Protein AF-A0A2T7NVU4-F1 (afdb_monomer_lite)

Radius of gyration: 21.59 Å; chains: 1; bounding box: 44×70×59 Å

Foldseek 3Di:
DDDDDDDDDDDDDPPDFPPDWQADDFDTDDDDPVSDDDDFRQLFRDHVLKTWAKKAFFLLLDQRVCQLQDAPDAPSDGDDPPPDDPPQNTPPLPDPRRDMHHHNVSNCVVVDPDDDWDDDDLQPGKDAKDFLADCDDPHPLSNDNPRWIKGFLDPTMDRSPDPRIDTDRMDIDIDHD

Secondary structure (DSSP, 8-state):
-------------------SSS-SBS------TT--------SS-EETTEEEEEEEETT----HHHHHH-TT--TT-TTT-TT--TTTT-S-TTSS----EE-GGGGGGGGS-PPPPB-SSTTT-EESEEEE--S--SSGGG-SSSSEEEEESSSS-EETTSTTEEEESEEEEEE--

Organism: Pomacea canaliculata (NCBI:txid400727)

pLDDT: mean 72.8, std 21.77, range [28.16, 96.38]

Sequence (177 aa):
MPSGLVQQGNITARCCLSSLLAYEQGATYLENEDSTYFQPVTDTVRYDNWTLVFRVLAGSGQETYATWTRTGLHHDHWLGSKDMKLGCVSMNASKPCNTLFRSRLLDDWQKLKVKKAIYDGCDKDSGWLVVVDSTKYACSWERHPPPAILYSGTQGSTAWQSNNVVVADVFAVFIQY

Structure (mmCIF, N/CA/C/O backbone):
data_AF-A0A2T7NVU4-F1
#
_entry.id   AF-A0A2T7NVU4-F1
#
loop_
_atom_site.group_PDB
_atom_site.id
_atom_site.type_symbol
_atom_site.label_atom_id
_atom_site.label_alt_id
_atom_site.label_comp_id
_atom_site.label_asym_id
_atom_site.label_entity_id
_atom_site.label_seq_id
_atom_site.pdbx_PDB_ins_code
_atom_site.Cartn_x
_atom_site.Cartn_y
_atom_site.Cartn_z
_atom_site.occupancy
_atom_site.B_iso_or_equiv
_atom_site.auth_seq_id
_atom_site.auth_comp_id
_atom_site.auth_asym_id
_atom_site.auth_atom_id
_atom_site.pdbx_PDB_model_num
ATOM 1 N N . MET A 1 1 ? 21.917 -52.651 -35.831 1.00 42.75 1 MET A N 1
ATOM 2 C CA . MET A 1 1 ? 22.932 -51.636 -35.471 1.00 42.75 1 MET A CA 1
ATOM 3 C C . MET A 1 1 ? 23.461 -51.054 -36.768 1.00 42.75 1 MET A C 1
ATOM 5 O O . MET A 1 1 ? 23.772 -51.841 -37.654 1.00 42.75 1 MET A O 1
ATOM 9 N N . PRO A 1 2 ? 23.393 -49.727 -36.936 1.00 36.44 2 PRO A N 1
ATOM 10 C CA . PRO A 1 2 ? 24.562 -48.911 -36.620 1.00 36.44 2 PRO A CA 1
ATOM 11 C C . PRO A 1 2 ? 24.237 -47.620 -35.850 1.00 36.44 2 PRO A C 1
ATOM 13 O O . PRO A 1 2 ? 23.092 -47.190 -35.735 1.00 36.44 2 PRO A O 1
ATOM 16 N N . SER A 1 3 ? 25.307 -47.073 -35.293 1.00 30.28 3 SER A N 1
ATOM 17 C CA . SER A 1 3 ? 25.455 -45.921 -34.407 1.00 30.28 3 SER A CA 1
ATOM 18 C C . SER A 1 3 ? 25.901 -44.685 -35.207 1.00 30.28 3 SER A C 1
ATOM 20 O O . SER A 1 3 ? 26.670 -44.849 -36.150 1.00 30.28 3 SER A O 1
ATOM 22 N N . GLY A 1 4 ? 25.517 -43.463 -34.796 1.00 28.56 4 GLY A N 1
ATOM 23 C CA . GLY A 1 4 ? 26.173 -42.223 -35.265 1.00 28.56 4 GLY A CA 1
ATOM 24 C C . GLY A 1 4 ? 25.327 -40.934 -35.314 1.00 28.56 4 GLY A C 1
ATOM 25 O O . GLY A 1 4 ? 24.708 -40.651 -36.326 1.00 28.56 4 GLY A O 1
ATOM 26 N N . LEU A 1 5 ? 25.338 -40.197 -34.195 1.00 28.16 5 LEU A N 1
ATOM 27 C CA . LEU A 1 5 ? 25.236 -38.739 -33.920 1.00 28.16 5 LEU A CA 1
ATOM 28 C C . LEU A 1 5 ? 24.854 -37.687 -35.013 1.00 28.16 5 LEU A C 1
ATOM 30 O O . LEU A 1 5 ? 25.540 -37.587 -36.019 1.00 28.16 5 LEU A O 1
ATOM 34 N N . VAL A 1 6 ? 23.876 -36.815 -34.649 1.00 30.66 6 VAL A N 1
ATOM 35 C CA . VAL A 1 6 ? 23.866 -35.307 -34.599 1.00 30.66 6 VAL A CA 1
ATOM 36 C C . VAL A 1 6 ? 24.216 -34.540 -35.912 1.00 30.66 6 VAL A C 1
ATOM 38 O O . VAL A 1 6 ? 25.250 -34.809 -36.491 1.00 30.66 6 VAL A O 1
ATOM 41 N N . GLN A 1 7 ? 23.483 -33.555 -36.475 1.00 28.33 7 GLN A N 1
ATOM 42 C CA . GLN A 1 7 ? 22.764 -32.373 -35.951 1.00 28.33 7 GLN A CA 1
ATOM 43 C C . GLN A 1 7 ? 21.845 -31.731 -37.036 1.00 28.33 7 GLN A C 1
ATOM 45 O O . GLN A 1 7 ? 22.082 -31.909 -38.225 1.00 28.33 7 GLN A O 1
ATOM 50 N N . GLN A 1 8 ? 20.938 -30.850 -36.576 1.00 30.39 8 GLN A N 1
ATOM 51 C CA . GLN A 1 8 ? 20.430 -29.611 -37.215 1.00 30.39 8 GLN A CA 1
ATOM 52 C C . GLN A 1 8 ? 19.300 -29.638 -38.265 1.00 30.39 8 GLN A C 1
ATOM 54 O O . GLN A 1 8 ? 19.437 -30.163 -39.363 1.00 30.39 8 GLN A O 1
ATOM 59 N N . GLY A 1 9 ? 18.239 -28.869 -37.957 1.00 28.19 9 GLY A N 1
ATOM 60 C CA . GLY A 1 9 ? 17.512 -28.099 -38.975 1.00 28.19 9 GLY A CA 1
ATOM 61 C C . GLY A 1 9 ? 15.992 -27.974 -38.820 1.00 28.19 9 GLY A C 1
ATOM 62 O O . GLY A 1 9 ? 15.273 -28.543 -39.630 1.00 28.19 9 GLY A O 1
ATOM 63 N N . ASN A 1 10 ? 15.499 -27.230 -37.820 1.00 34.81 10 ASN A N 1
ATOM 64 C CA . ASN A 1 10 ? 14.616 -26.056 -38.011 1.00 34.81 10 ASN A CA 1
ATOM 65 C C . ASN A 1 10 ? 13.835 -25.700 -36.740 1.00 34.81 10 ASN A C 1
ATOM 67 O O . ASN A 1 10 ? 12.763 -26.225 -36.446 1.00 34.81 10 ASN A O 1
ATOM 71 N N . ILE A 1 11 ? 14.388 -24.721 -36.028 1.00 43.66 11 ILE A N 1
ATOM 72 C CA . ILE A 1 11 ? 13.696 -23.863 -35.074 1.00 43.66 11 ILE A CA 1
ATOM 73 C C . ILE A 1 11 ? 12.884 -22.856 -35.893 1.00 43.66 11 ILE A C 1
ATOM 75 O O . ILE A 1 11 ? 13.471 -22.085 -36.650 1.00 43.66 11 ILE A O 1
ATOM 79 N N . THR A 1 12 ? 11.561 -22.789 -35.721 1.00 36.00 12 THR A N 1
ATOM 80 C CA . THR A 1 12 ? 10.847 -21.508 -35.864 1.00 36.00 12 THR A CA 1
ATOM 81 C C . THR A 1 12 ? 9.590 -21.463 -34.990 1.00 36.00 12 THR A C 1
ATOM 83 O O . THR A 1 12 ? 8.586 -22.115 -35.258 1.00 36.00 12 THR A O 1
ATOM 86 N N . ALA A 1 13 ? 9.712 -20.643 -33.943 1.00 36.53 13 ALA A N 1
ATOM 87 C CA . ALA A 1 13 ? 8.690 -19.828 -33.290 1.00 36.53 13 ALA A CA 1
ATOM 88 C C . ALA A 1 13 ? 7.451 -20.526 -32.702 1.00 36.53 13 ALA A C 1
ATOM 90 O O . ALA A 1 13 ? 6.328 -20.378 -33.185 1.00 36.53 13 ALA A O 1
ATOM 91 N N . ARG A 1 14 ? 7.629 -21.137 -31.523 1.00 36.53 14 ARG A N 1
ATOM 92 C CA . ARG A 1 14 ? 6.560 -21.177 -30.515 1.00 36.53 14 ARG A CA 1
ATOM 93 C C . ARG A 1 14 ? 6.329 -19.758 -29.980 1.00 36.53 14 ARG A C 1
ATOM 95 O O . ARG A 1 14 ? 6.889 -19.366 -28.965 1.00 36.53 14 ARG A O 1
ATOM 102 N N . CYS A 1 15 ? 5.505 -18.983 -30.681 1.00 39.38 15 CYS A N 1
ATOM 103 C CA . CYS A 1 15 ? 4.843 -17.813 -30.109 1.00 39.38 15 CYS A CA 1
ATOM 104 C C . CYS A 1 15 ? 3.772 -18.303 -29.129 1.00 39.38 15 CYS A C 1
ATOM 106 O O . CYS A 1 15 ? 2.627 -18.519 -29.518 1.00 39.38 15 CYS A O 1
ATOM 108 N N . CYS A 1 16 ? 4.141 -18.485 -27.863 1.00 39.53 16 CYS A N 1
ATOM 109 C CA . CYS A 1 16 ? 3.172 -18.637 -26.785 1.00 39.53 16 CYS A CA 1
ATOM 110 C C . CYS A 1 16 ? 3.352 -17.484 -25.798 1.00 39.53 16 CYS A C 1
ATOM 112 O O . CYS A 1 16 ? 4.243 -17.503 -24.954 1.00 39.53 16 CYS A O 1
ATOM 114 N N . LEU A 1 17 ? 2.473 -16.483 -25.913 1.00 41.25 17 LEU A N 1
ATOM 115 C CA . LEU A 1 17 ? 2.136 -15.587 -24.812 1.00 41.25 17 LEU A CA 1
ATOM 116 C C . LEU A 1 17 ? 1.725 -16.448 -23.608 1.00 41.25 17 LEU A C 1
ATOM 118 O O . LEU A 1 17 ? 0.724 -17.158 -23.678 1.00 41.25 17 LEU A O 1
ATOM 122 N N . SER A 1 18 ? 2.435 -16.340 -22.487 1.00 36.19 18 SER A N 1
ATOM 123 C CA . SER A 1 18 ? 1.897 -16.736 -21.184 1.00 36.19 18 SER A CA 1
ATOM 124 C C . SER A 1 18 ? 1.604 -15.487 -20.354 1.00 36.19 18 SER A C 1
ATOM 126 O O . SER A 1 18 ? 2.316 -15.140 -19.411 1.00 36.19 18 SER A O 1
ATOM 128 N N . SER A 1 19 ? 0.531 -14.794 -20.731 1.00 44.88 19 SER A N 1
ATOM 129 C CA . SER A 1 19 ? -0.216 -13.907 -19.849 1.00 44.88 19 SER A CA 1
ATOM 130 C C . SER A 1 19 ? -1.074 -14.776 -18.936 1.00 44.88 19 SER A C 1
ATOM 132 O O . SER A 1 19 ? -2.059 -15.357 -19.384 1.00 44.88 19 SER A O 1
ATOM 134 N N . LEU A 1 20 ? -0.713 -14.885 -17.660 1.00 36.25 20 LEU A N 1
ATOM 135 C CA . LEU A 1 20 ? -1.715 -15.296 -16.674 1.00 36.25 20 LEU A CA 1
ATOM 136 C C . LEU A 1 20 ? -1.537 -14.706 -15.277 1.00 36.25 20 LEU A C 1
ATOM 138 O O . LEU A 1 20 ? -2.502 -14.720 -14.532 1.00 36.25 20 LEU A O 1
ATOM 142 N N . LEU A 1 21 ? -0.386 -14.121 -14.904 1.00 40.41 21 LEU A N 1
ATOM 143 C CA . LEU A 1 21 ? -0.218 -13.490 -13.576 1.00 40.41 21 LEU A CA 1
ATOM 144 C C . LEU A 1 21 ? 0.828 -12.349 -13.534 1.00 40.41 21 LEU A C 1
ATOM 146 O O . LEU A 1 21 ? 1.650 -12.279 -12.615 1.00 40.41 21 LEU A O 1
ATOM 150 N N . ALA A 1 22 ? 0.825 -11.473 -14.533 1.00 46.78 22 ALA A N 1
ATOM 151 C CA . ALA A 1 22 ? 1.461 -10.151 -14.498 1.00 46.78 22 ALA A CA 1
ATOM 152 C C . ALA A 1 22 ? 0.561 -9.274 -15.366 1.00 46.78 22 ALA A C 1
ATOM 154 O O . ALA A 1 22 ? 0.648 -9.359 -16.584 1.00 46.78 22 ALA A O 1
ATOM 155 N N . TYR A 1 23 ? -0.450 -8.658 -14.753 1.00 46.28 23 TYR A N 1
ATOM 156 C CA . TYR A 1 23 ? -1.723 -8.403 -15.428 1.00 46.28 23 TYR A CA 1
ATOM 157 C C . TYR A 1 23 ? -1.558 -7.520 -16.684 1.00 46.28 23 TYR A C 1
ATOM 159 O O . TYR A 1 23 ? -1.263 -6.338 -16.616 1.00 46.28 23 TYR A O 1
ATOM 167 N N . GLU A 1 24 ? -1.668 -8.220 -17.809 1.00 45.09 24 GLU A N 1
ATOM 168 C CA . GLU A 1 24 ? -2.103 -7.912 -19.172 1.00 45.09 24 GLU A CA 1
ATOM 169 C C . GLU A 1 24 ? -1.353 -6.967 -20.122 1.00 45.09 24 GLU A C 1
ATOM 171 O O . GLU A 1 24 ? -1.538 -7.159 -21.320 1.00 45.09 24 GLU A O 1
ATOM 176 N N . GLN A 1 25 ? -0.418 -6.106 -19.704 1.00 50.06 25 GLN A N 1
ATOM 177 C CA . GLN A 1 25 ? 0.630 -5.556 -20.600 1.00 50.06 25 GLN A CA 1
ATOM 178 C C . GLN A 1 25 ? 1.728 -4.830 -19.801 1.00 50.06 25 GLN A C 1
ATOM 180 O O . GLN A 1 25 ? 1.448 -3.935 -19.003 1.00 50.06 25 GLN A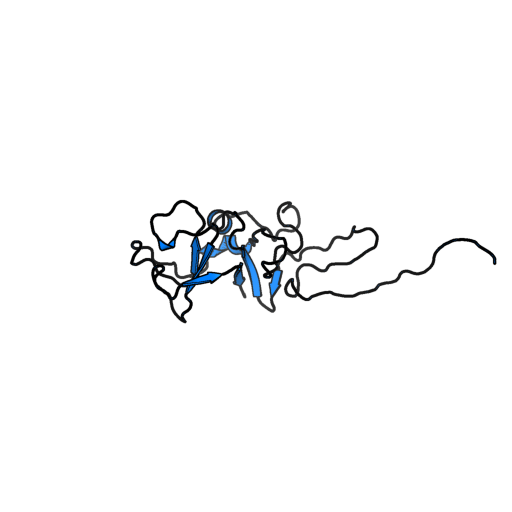 O 1
ATOM 185 N N . GLY A 1 26 ? 2.990 -5.216 -20.025 1.00 43.44 26 GLY A N 1
ATOM 186 C CA . GLY A 1 26 ? 4.164 -4.575 -19.409 1.00 43.44 26 GLY A CA 1
ATOM 187 C C . GLY A 1 26 ? 5.392 -5.477 -19.242 1.00 43.44 26 GLY A C 1
ATOM 188 O O . GLY A 1 26 ? 6.490 -4.982 -19.006 1.00 43.44 26 GLY A O 1
ATOM 189 N N . ALA A 1 27 ? 5.233 -6.794 -19.397 1.00 44.16 27 ALA A N 1
ATOM 190 C CA . ALA A 1 27 ? 6.345 -7.733 -19.516 1.00 44.16 27 ALA A CA 1
ATOM 191 C C . ALA A 1 27 ? 5.914 -8.936 -20.366 1.00 44.16 27 ALA A C 1
ATOM 193 O O . ALA A 1 27 ? 5.132 -9.766 -19.901 1.00 44.16 27 ALA A O 1
ATOM 194 N N . THR A 1 28 ? 6.416 -9.046 -21.598 1.00 39.16 28 THR A N 1
ATOM 195 C CA . THR A 1 28 ? 6.317 -10.300 -22.361 1.00 39.16 28 THR A CA 1
ATOM 196 C C . THR A 1 28 ? 7.610 -11.074 -22.148 1.00 39.16 28 THR A C 1
ATOM 198 O O . THR A 1 28 ? 8.695 -10.556 -22.408 1.00 39.16 28 THR A O 1
ATOM 201 N N . TYR A 1 29 ? 7.500 -12.314 -21.676 1.00 39.00 29 TYR A N 1
ATOM 202 C CA . TYR A 1 29 ? 8.614 -13.256 -21.711 1.00 39.00 29 TYR A CA 1
ATOM 203 C C . TYR A 1 29 ? 8.656 -13.886 -23.102 1.00 39.00 29 TYR A C 1
ATOM 205 O O . TYR A 1 29 ? 7.680 -14.494 -23.537 1.00 39.00 29 TYR A O 1
ATOM 213 N N . LEU A 1 30 ? 9.776 -13.714 -23.800 1.00 37.31 30 LEU A N 1
ATOM 214 C CA . LEU A 1 30 ? 10.107 -14.496 -24.985 1.00 37.31 30 LEU A CA 1
ATOM 215 C C . LEU A 1 30 ? 11.178 -15.500 -24.554 1.00 37.31 30 LEU A C 1
ATOM 217 O O . L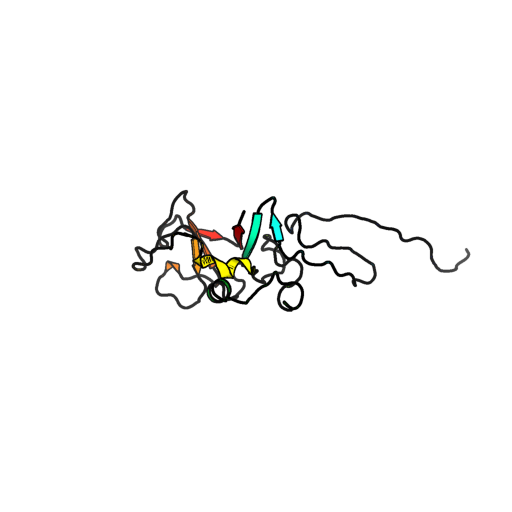EU A 1 30 ? 12.305 -15.106 -24.268 1.00 37.31 30 LEU A O 1
ATOM 221 N N . GLU A 1 31 ? 10.821 -16.780 -24.445 1.00 34.47 31 GLU A N 1
ATOM 222 C CA . GLU A 1 31 ? 11.816 -17.838 -24.249 1.00 34.47 31 GLU A CA 1
ATOM 223 C C . GLU A 1 31 ? 12.624 -18.006 -25.543 1.00 34.47 31 GLU A C 1
ATOM 225 O O . GLU A 1 31 ? 12.070 -18.342 -26.592 1.00 34.47 31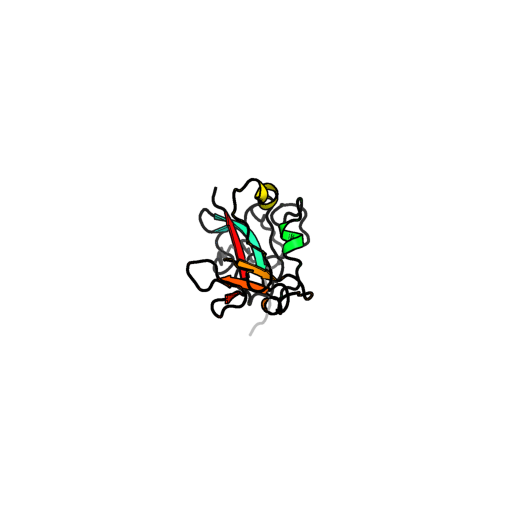 GLU A O 1
ATOM 230 N N . ASN A 1 32 ? 13.939 -17.795 -25.475 1.00 36.59 32 ASN A N 1
ATOM 231 C CA . ASN A 1 32 ? 14.879 -18.359 -26.436 1.00 36.59 32 ASN A CA 1
ATOM 232 C C . ASN A 1 32 ? 15.949 -19.176 -25.698 1.00 36.59 32 ASN A C 1
ATOM 234 O O . ASN A 1 32 ? 16.222 -18.937 -24.520 1.00 36.59 32 ASN A O 1
ATOM 238 N N . GLU A 1 33 ? 16.538 -20.148 -26.398 1.00 38.91 33 GLU A N 1
ATOM 239 C CA . GLU A 1 33 ? 17.478 -21.135 -25.839 1.00 38.91 33 GLU A CA 1
ATOM 240 C C . GLU A 1 33 ? 18.737 -20.506 -25.208 1.00 38.91 33 GLU A C 1
ATOM 242 O O . GLU A 1 33 ? 19.372 -21.133 -24.366 1.00 38.91 33 GLU A O 1
ATOM 247 N N . ASP A 1 34 ? 19.028 -19.237 -25.511 1.00 39.69 34 ASP A N 1
ATOM 248 C CA . ASP A 1 34 ? 20.192 -18.505 -25.002 1.00 39.69 34 ASP A CA 1
ATOM 249 C C . ASP A 1 34 ? 19.861 -17.484 -23.895 1.00 39.69 34 ASP A C 1
ATOM 251 O O . ASP A 1 34 ? 20.731 -16.707 -23.493 1.00 39.69 34 ASP A O 1
ATOM 255 N N . SER A 1 35 ? 18.618 -17.452 -23.388 1.00 42.00 35 SER A N 1
ATOM 256 C CA . SER A 1 35 ? 18.182 -16.607 -22.253 1.00 42.00 35 SER A CA 1
ATOM 257 C C . SER A 1 35 ? 18.556 -15.117 -22.360 1.00 42.00 35 SER A C 1
ATOM 259 O O . SER A 1 35 ? 18.673 -14.415 -21.355 1.00 42.00 35 SER A O 1
ATOM 261 N N . THR A 1 36 ? 18.763 -14.613 -23.575 1.00 39.22 36 THR A N 1
ATOM 262 C CA . THR A 1 36 ? 19.272 -13.263 -23.838 1.00 39.22 36 THR A CA 1
ATOM 263 C C . THR A 1 36 ? 18.353 -12.551 -24.814 1.00 39.22 36 THR A C 1
ATOM 265 O O . THR A 1 36 ? 18.752 -12.201 -25.916 1.00 39.22 36 THR A O 1
ATOM 268 N N . TYR A 1 37 ? 17.108 -12.297 -24.400 1.00 35.09 37 TYR A N 1
ATOM 269 C CA . TYR A 1 37 ? 16.271 -11.302 -25.069 1.00 35.09 37 TYR A CA 1
ATOM 270 C C . TYR A 1 37 ? 15.566 -10.357 -24.100 1.00 35.09 37 TYR A C 1
ATOM 272 O O . TYR A 1 37 ? 14.917 -10.745 -23.130 1.00 35.09 37 TYR A O 1
ATOM 280 N N . PHE A 1 38 ? 15.737 -9.080 -24.433 1.00 42.78 38 PHE A N 1
ATOM 281 C CA . PHE A 1 38 ? 15.118 -7.906 -23.854 1.00 42.78 38 PHE A CA 1
ATOM 282 C C . PHE A 1 38 ? 13.704 -7.728 -24.411 1.00 42.78 38 PHE A C 1
ATOM 284 O O . PHE A 1 38 ? 13.470 -7.910 -25.606 1.00 42.78 38 PHE A O 1
ATOM 291 N N . GLN A 1 39 ? 12.798 -7.245 -23.566 1.00 38.09 39 GLN A N 1
ATOM 292 C CA . GLN A 1 39 ? 11.664 -6.450 -24.018 1.00 38.09 39 GLN A CA 1
ATOM 293 C C . GLN A 1 39 ? 11.702 -5.074 -23.354 1.00 38.09 39 GLN A C 1
ATOM 295 O O . GLN A 1 39 ? 12.096 -4.980 -22.188 1.00 38.09 39 GLN A O 1
ATOM 300 N N . PRO A 1 40 ? 11.283 -4.011 -24.065 1.00 39.84 40 PRO A N 1
ATOM 301 C CA . PRO A 1 40 ? 11.054 -2.731 -23.429 1.00 39.84 40 PRO A CA 1
ATOM 302 C C . PRO A 1 40 ? 9.904 -2.933 -22.445 1.00 39.84 40 PRO A C 1
ATOM 304 O O . PRO A 1 40 ? 8.800 -3.311 -22.839 1.00 39.84 40 PRO A O 1
ATOM 307 N N . VAL A 1 41 ? 10.159 -2.696 -21.159 1.00 46.53 41 VAL A N 1
ATOM 308 C CA . VAL A 1 41 ? 9.072 -2.368 -20.237 1.00 46.53 41 VAL A CA 1
ATOM 309 C C . VAL A 1 41 ? 8.401 -1.170 -20.896 1.00 46.53 41 VAL A C 1
ATOM 311 O O . VAL A 1 41 ? 9.041 -0.131 -21.061 1.00 46.53 41 VAL A O 1
ATOM 314 N N . THR A 1 42 ? 7.171 -1.320 -21.390 1.00 51.12 42 THR A N 1
ATOM 315 C CA . THR A 1 42 ? 6.383 -0.145 -21.759 1.00 51.12 42 THR A CA 1
ATOM 316 C C . THR A 1 42 ? 6.461 0.800 -20.565 1.00 51.12 42 THR A C 1
ATOM 318 O O . THR A 1 42 ? 6.313 0.328 -19.440 1.00 51.12 42 THR A O 1
ATOM 321 N N . ASP A 1 43 ? 6.705 2.100 -20.767 1.00 56.81 43 ASP A N 1
ATOM 322 C CA . ASP A 1 43 ? 6.863 3.106 -19.689 1.00 56.81 43 ASP A CA 1
ATOM 323 C C . ASP A 1 43 ? 5.708 3.116 -18.655 1.00 56.81 43 ASP A C 1
ATOM 325 O O . ASP A 1 43 ? 5.729 3.870 -17.690 1.00 56.81 43 ASP A O 1
ATOM 329 N N . THR A 1 44 ? 4.663 2.314 -18.867 1.00 65.75 44 THR A N 1
ATOM 330 C CA . THR A 1 44 ? 3.510 2.123 -17.996 1.00 65.75 44 THR A CA 1
ATOM 331 C C . THR A 1 44 ? 3.135 0.642 -17.890 1.00 65.75 44 THR A C 1
ATOM 333 O O . THR A 1 44 ? 3.128 -0.086 -18.884 1.00 65.75 44 THR A O 1
ATOM 336 N N . VAL A 1 45 ? 2.792 0.215 -16.671 1.00 73.19 45 VAL A N 1
ATOM 337 C CA . VAL A 1 45 ? 2.164 -1.082 -16.363 1.00 73.19 45 VAL A CA 1
ATOM 338 C C . VAL A 1 45 ? 0.656 -0.858 -16.309 1.00 73.19 45 VAL A C 1
ATOM 340 O O . VAL A 1 45 ? 0.217 0.035 -15.582 1.00 73.19 45 VAL A O 1
ATOM 343 N N . ARG A 1 46 ? -0.137 -1.626 -17.065 1.00 73.06 46 ARG A N 1
ATOM 344 C CA . ARG A 1 46 ? -1.576 -1.359 -17.242 1.00 73.06 46 ARG A CA 1
ATOM 345 C C . ARG A 1 46 ? -2.479 -2.523 -16.855 1.00 73.06 46 ARG A C 1
ATOM 347 O O . ARG A 1 46 ? -2.106 -3.672 -17.019 1.00 73.06 46 ARG A O 1
ATOM 354 N N . TYR A 1 47 ? -3.681 -2.197 -16.390 1.00 70.38 47 TYR A N 1
ATOM 355 C CA . TYR A 1 47 ? -4.811 -3.102 -16.191 1.00 70.38 47 TYR A CA 1
ATOM 356 C C . TYR A 1 47 ? -6.034 -2.474 -16.867 1.00 70.38 47 TYR A C 1
ATOM 358 O O . TYR A 1 47 ? -6.565 -1.484 -16.364 1.00 70.38 47 TYR A O 1
ATOM 366 N N . ASP A 1 48 ? -6.458 -3.001 -18.018 1.00 75.94 48 ASP A N 1
ATOM 367 C CA . ASP A 1 48 ? -7.457 -2.344 -18.877 1.00 75.94 48 ASP A CA 1
ATOM 368 C C . ASP A 1 48 ? -7.080 -0.861 -19.134 1.00 75.94 48 ASP A C 1
ATOM 370 O O . ASP A 1 48 ? -5.971 -0.575 -19.595 1.00 75.94 48 ASP A O 1
ATOM 374 N N . ASN A 1 49 ? -7.947 0.093 -18.784 1.00 78.00 49 ASN A N 1
ATOM 375 C CA . ASN A 1 49 ? -7.711 1.528 -18.951 1.00 78.00 49 ASN A CA 1
ATOM 376 C C . ASN A 1 49 ? -6.996 2.179 -17.756 1.00 78.00 49 ASN A C 1
ATOM 378 O O . ASN A 1 49 ? -6.888 3.403 -17.679 1.00 78.00 49 ASN A O 1
ATOM 382 N N . TRP A 1 50 ? -6.516 1.375 -16.812 1.00 81.12 50 TRP A N 1
ATOM 383 C CA . TRP A 1 50 ? -5.848 1.836 -15.608 1.00 81.12 50 TRP A CA 1
ATOM 384 C C . TRP A 1 50 ? -4.340 1.632 -15.690 1.00 81.12 50 TRP A C 1
ATOM 386 O O . TRP A 1 50 ? -3.859 0.614 -16.181 1.00 81.12 50 TRP A O 1
ATOM 396 N N . THR A 1 51 ? -3.582 2.561 -15.123 1.00 83.75 51 THR A N 1
ATOM 397 C CA . THR A 1 51 ? -2.124 2.490 -15.011 1.00 83.75 51 THR A CA 1
ATOM 398 C C . THR A 1 51 ? -1.726 2.281 -13.557 1.00 83.75 51 THR A C 1
ATOM 400 O O . THR A 1 51 ? -2.140 3.043 -12.684 1.00 83.75 51 THR A O 1
ATOM 403 N N . LEU A 1 52 ? -0.904 1.265 -13.287 1.00 84.19 52 LEU A N 1
ATOM 404 C CA . LEU A 1 52 ? -0.306 1.039 -11.972 1.00 84.19 52 LEU A CA 1
ATOM 405 C C . LEU A 1 52 ? 0.666 2.180 -11.662 1.00 84.19 52 LEU A C 1
ATOM 407 O O . LEU A 1 52 ? 1.575 2.454 -12.444 1.00 84.19 52 LEU A O 1
ATOM 411 N N . VAL A 1 53 ? 0.511 2.803 -10.495 1.00 87.06 53 VAL A N 1
ATOM 412 C CA . VAL A 1 53 ? 1.394 3.885 -10.034 1.00 87.06 53 VAL A CA 1
ATOM 413 C C . VAL A 1 53 ? 2.135 3.565 -8.748 1.00 87.06 53 VAL A C 1
ATOM 415 O O . VAL A 1 53 ? 3.197 4.134 -8.502 1.00 87.06 53 VAL A O 1
ATOM 418 N N . PHE A 1 54 ? 1.624 2.626 -7.954 1.00 89.94 54 PHE A N 1
ATOM 419 C CA . PHE A 1 54 ? 2.274 2.184 -6.728 1.00 89.94 54 PHE A CA 1
ATOM 420 C C . PHE A 1 54 ? 1.950 0.730 -6.422 1.00 89.94 54 PHE A C 1
ATOM 422 O O . PHE A 1 54 ? 0.821 0.302 -6.649 1.00 89.94 54 PHE A O 1
ATOM 429 N N . ARG A 1 55 ? 2.911 -0.007 -5.865 1.00 89.38 55 ARG A N 1
ATOM 430 C CA . ARG A 1 55 ? 2.702 -1.356 -5.322 1.00 89.38 55 ARG A CA 1
ATOM 431 C C . ARG A 1 55 ? 3.642 -1.602 -4.153 1.00 89.38 55 ARG A C 1
ATOM 433 O O . ARG A 1 55 ? 4.836 -1.369 -4.301 1.00 89.38 55 ARG A O 1
ATOM 440 N N . VAL A 1 56 ? 3.150 -2.189 -3.070 1.00 90.19 56 VAL A N 1
ATOM 441 C CA . VAL A 1 56 ? 3.965 -2.684 -1.951 1.00 90.19 56 VAL A CA 1
ATOM 442 C C . VAL A 1 56 ? 3.406 -4.007 -1.421 1.00 90.19 56 VAL A C 1
ATOM 444 O O . VAL A 1 56 ? 2.199 -4.232 -1.508 1.00 90.19 56 VAL A O 1
ATOM 447 N N . LEU A 1 57 ? 4.269 -4.882 -0.892 1.00 89.44 57 LEU A N 1
ATOM 448 C CA . LEU A 1 57 ? 3.848 -6.096 -0.181 1.00 89.44 57 LEU A CA 1
ATOM 449 C C . LEU A 1 57 ? 4.081 -5.953 1.313 1.00 89.44 57 LEU A C 1
ATOM 451 O O . LEU A 1 57 ? 5.108 -5.404 1.730 1.00 89.44 57 LEU A O 1
ATOM 455 N N . ALA A 1 58 ? 3.184 -6.549 2.089 1.00 91.69 58 ALA A N 1
ATOM 456 C CA . ALA A 1 58 ? 3.370 -6.706 3.514 1.00 91.69 58 ALA A CA 1
ATOM 457 C C . ALA A 1 58 ? 4.632 -7.531 3.829 1.00 91.69 58 ALA A C 1
ATOM 459 O O . ALA A 1 58 ? 4.971 -8.474 3.115 1.00 91.69 58 ALA A O 1
ATOM 460 N N . GLY A 1 59 ? 5.361 -7.155 4.881 1.00 90.81 59 GLY A N 1
ATOM 461 C CA . GLY A 1 59 ? 6.567 -7.853 5.339 1.00 90.81 59 GLY A CA 1
ATOM 462 C C . GLY A 1 59 ? 7.764 -7.798 4.379 1.00 90.81 59 GLY A C 1
ATOM 463 O O . GLY A 1 59 ? 8.764 -8.471 4.611 1.00 90.81 59 GLY A O 1
ATOM 464 N N . SER A 1 60 ? 7.701 -6.995 3.311 1.00 88.31 60 SER A N 1
ATOM 465 C CA . SER A 1 60 ? 8.804 -6.820 2.353 1.00 88.31 60 SER A CA 1
ATOM 466 C C . SER A 1 60 ? 10.049 -6.135 2.940 1.00 88.31 60 SER A C 1
ATOM 468 O O . SER A 1 60 ? 11.108 -6.169 2.312 1.00 88.31 60 SER A O 1
ATOM 470 N N . GLY A 1 61 ? 9.933 -5.504 4.115 1.00 88.75 61 GLY A N 1
ATOM 471 C CA . GLY A 1 61 ? 10.993 -4.718 4.756 1.00 88.75 61 GLY A CA 1
ATOM 472 C C . GLY A 1 61 ? 11.351 -3.419 4.027 1.00 88.75 61 GLY A C 1
ATOM 473 O O . GLY A 1 61 ? 12.347 -2.787 4.368 1.00 88.75 61 GLY A O 1
ATOM 474 N N . GLN A 1 62 ? 10.581 -3.031 3.009 1.00 88.38 62 GLN A N 1
ATOM 475 C CA . GLN A 1 62 ? 10.834 -1.823 2.233 1.00 88.38 62 GLN A CA 1
ATOM 476 C C . GLN A 1 62 ? 10.158 -0.597 2.844 1.00 88.38 62 GLN A C 1
ATOM 478 O O . GLN A 1 62 ? 9.054 -0.695 3.369 1.00 88.38 62 GLN A O 1
ATOM 483 N N . GLU A 1 63 ? 10.815 0.560 2.727 1.00 90.81 63 GLU A N 1
ATOM 484 C CA . GLU A 1 63 ? 10.331 1.840 3.254 1.00 90.81 63 GLU A CA 1
ATOM 485 C C . GLU A 1 63 ? 9.220 2.411 2.357 1.00 90.81 63 GLU A C 1
ATOM 487 O O . GLU A 1 63 ? 9.467 3.122 1.370 1.00 90.81 63 GLU A O 1
ATOM 492 N N . THR A 1 64 ? 7.975 2.076 2.682 1.00 92.81 64 THR A N 1
ATOM 493 C CA . THR A 1 64 ? 6.785 2.421 1.900 1.00 92.81 64 THR A CA 1
ATOM 494 C C . THR A 1 64 ? 6.561 3.926 1.838 1.00 92.81 64 THR A C 1
ATOM 496 O O . THR A 1 64 ? 6.392 4.477 0.749 1.00 92.81 64 THR A O 1
ATOM 499 N N . TYR A 1 65 ? 6.563 4.609 2.986 1.00 91.38 65 TYR A N 1
ATOM 500 C CA . TYR A 1 65 ? 6.283 6.043 3.075 1.00 91.38 65 TYR A CA 1
ATOM 501 C C . TYR A 1 65 ? 7.401 6.869 2.438 1.00 91.38 65 TYR A C 1
ATOM 503 O O . TYR A 1 65 ? 7.132 7.797 1.663 1.00 91.38 65 TYR A O 1
ATOM 511 N N . ALA A 1 66 ? 8.655 6.500 2.719 1.00 92.06 66 ALA A N 1
ATOM 512 C CA . ALA A 1 66 ? 9.815 7.136 2.107 1.00 92.06 66 ALA A CA 1
ATOM 513 C C . ALA A 1 66 ? 9.732 7.011 0.587 1.00 92.06 66 ALA A C 1
ATOM 515 O O . ALA A 1 66 ? 9.877 8.003 -0.121 1.00 92.06 66 ALA A O 1
ATOM 516 N N . THR A 1 67 ? 9.398 5.826 0.071 1.00 91.06 67 THR A N 1
ATOM 517 C CA . THR A 1 67 ? 9.274 5.658 -1.372 1.00 91.06 67 THR A CA 1
ATOM 518 C C . THR A 1 67 ? 8.089 6.424 -1.956 1.00 91.06 67 THR A C 1
ATOM 520 O O . THR A 1 67 ? 8.254 7.125 -2.952 1.00 91.06 67 THR A O 1
ATOM 523 N N . TRP A 1 68 ? 6.906 6.344 -1.346 1.00 91.00 68 TRP A N 1
ATOM 524 C CA . TRP A 1 68 ? 5.712 7.064 -1.800 1.00 91.00 68 TRP A CA 1
ATOM 525 C C . TRP A 1 68 ? 5.995 8.558 -2.012 1.00 91.00 68 TRP A C 1
ATOM 527 O O . TRP A 1 68 ? 5.674 9.126 -3.058 1.00 91.00 68 TRP A O 1
ATOM 537 N N . THR A 1 69 ? 6.669 9.176 -1.040 1.00 90.25 69 THR A N 1
ATOM 538 C CA . THR A 1 69 ? 6.964 10.616 -1.021 1.00 90.25 69 THR A CA 1
ATOM 539 C C . THR A 1 69 ? 8.213 11.023 -1.807 1.00 90.25 69 THR A C 1
ATOM 541 O O . THR A 1 69 ? 8.389 12.212 -2.075 1.00 90.25 69 THR A O 1
ATOM 544 N N . ARG A 1 70 ? 9.068 10.076 -2.215 1.00 89.19 70 ARG A N 1
ATOM 545 C CA . ARG A 1 70 ? 10.326 10.363 -2.917 1.00 89.19 70 ARG A CA 1
ATOM 546 C C . ARG A 1 70 ? 10.088 10.740 -4.378 1.00 89.19 70 ARG A C 1
ATOM 548 O O . ARG A 1 70 ? 9.970 9.876 -5.246 1.00 89.19 70 ARG A O 1
ATOM 555 N N . THR A 1 71 ? 10.063 12.041 -4.645 1.00 86.94 71 THR A N 1
ATOM 556 C CA . THR A 1 71 ? 10.073 12.597 -6.005 1.00 86.94 71 THR A CA 1
ATOM 557 C C . THR A 1 71 ? 11.359 12.217 -6.742 1.00 86.94 71 THR A C 1
ATOM 559 O O . THR A 1 71 ? 12.401 11.982 -6.126 1.00 86.94 71 THR A O 1
ATOM 562 N N . GLY A 1 72 ? 11.289 12.091 -8.069 1.00 84.44 72 GLY A N 1
ATOM 563 C CA . GLY A 1 72 ? 12.438 11.687 -8.889 1.00 84.44 72 GLY A CA 1
ATOM 564 C C . GLY A 1 72 ? 12.797 10.191 -8.841 1.00 84.44 72 GLY A C 1
ATOM 565 O O . GLY A 1 72 ? 13.681 9.755 -9.578 1.00 84.44 72 GLY A O 1
ATOM 566 N N . LEU A 1 73 ? 12.138 9.377 -8.000 1.00 85.25 73 LEU A N 1
ATOM 567 C CA . LEU A 1 73 ? 12.260 7.916 -8.050 1.00 85.25 73 LEU A CA 1
ATOM 568 C C . LEU A 1 73 ? 11.193 7.313 -8.959 1.00 85.25 73 LEU A C 1
ATOM 570 O O . LEU A 1 73 ? 9.989 7.425 -8.704 1.00 85.25 73 LEU A O 1
ATOM 574 N N . HIS A 1 74 ? 11.658 6.631 -10.001 1.00 84.50 74 HIS A N 1
ATOM 575 C CA . HIS A 1 74 ? 10.819 6.115 -11.073 1.00 84.50 74 HIS A CA 1
ATOM 576 C C . HIS A 1 74 ? 11.228 4.680 -11.394 1.00 84.50 74 HIS A C 1
ATOM 578 O O . HIS A 1 74 ? 12.310 4.429 -11.922 1.00 84.50 74 HIS A O 1
ATOM 584 N N . HIS A 1 75 ? 10.353 3.734 -11.074 1.00 80.38 75 HIS A N 1
ATOM 585 C CA . HIS A 1 75 ? 10.512 2.331 -11.453 1.00 80.38 75 HIS A CA 1
ATOM 586 C C . HIS A 1 75 ? 9.943 2.030 -12.847 1.00 80.38 75 HIS A C 1
ATOM 588 O O . HIS A 1 75 ? 10.043 0.906 -13.328 1.00 80.38 75 HIS A O 1
ATOM 594 N N . ASP A 1 76 ? 9.354 3.036 -13.487 1.00 76.31 76 ASP A N 1
ATOM 595 C CA . ASP A 1 76 ? 8.735 2.984 -14.805 1.00 76.31 76 ASP A CA 1
ATOM 596 C C . ASP A 1 76 ? 9.539 3.766 -15.863 1.00 76.31 76 ASP A C 1
ATOM 598 O O . ASP A 1 76 ? 9.001 4.097 -16.914 1.00 76.31 76 ASP A O 1
ATOM 602 N N . HIS A 1 77 ? 10.810 4.108 -15.594 1.00 67.38 77 HIS A N 1
ATOM 603 C CA . HIS A 1 77 ? 11.666 4.889 -16.500 1.00 67.38 77 HIS A CA 1
ATOM 604 C C . HIS A 1 77 ? 12.749 4.042 -17.191 1.00 67.38 77 HIS A C 1
ATOM 606 O O . HIS A 1 77 ? 13.605 3.431 -16.544 1.00 67.38 77 HIS A O 1
ATOM 612 N N . TRP A 1 78 ? 12.720 4.067 -18.528 1.00 59.81 78 TRP A N 1
ATOM 613 C CA . TRP A 1 78 ? 13.246 3.064 -19.466 1.00 59.81 78 TRP A CA 1
ATOM 614 C C . TRP A 1 78 ? 14.771 2.830 -19.542 1.00 59.81 78 TRP A C 1
ATOM 616 O O . TRP A 1 78 ? 15.215 2.049 -20.375 1.00 59.81 78 TRP A O 1
ATOM 626 N N . LEU A 1 79 ? 15.610 3.436 -18.693 1.00 41.97 79 LEU A N 1
ATOM 627 C CA . LEU A 1 79 ? 17.074 3.402 -18.908 1.00 41.97 79 LEU A CA 1
ATOM 628 C C . LEU A 1 79 ? 17.964 3.274 -17.664 1.00 41.97 79 LEU A C 1
ATOM 630 O O . LEU A 1 79 ? 19.180 3.416 -17.777 1.00 41.97 79 LE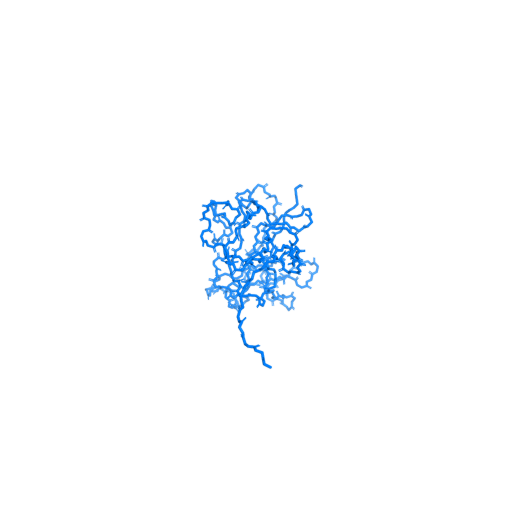U A O 1
ATOM 634 N N . GLY A 1 80 ? 17.428 3.003 -16.472 1.00 42.16 80 GLY A N 1
ATOM 635 C CA . GLY A 1 80 ? 18.314 3.037 -15.301 1.00 42.16 80 GLY A CA 1
ATOM 636 C C . GLY A 1 80 ? 17.794 2.551 -13.965 1.00 42.16 80 GLY A C 1
ATOM 637 O O . GLY A 1 80 ? 18.558 2.607 -13.003 1.00 42.16 80 GLY A O 1
ATOM 638 N N . SER A 1 81 ? 16.564 2.043 -13.860 1.00 53.34 81 SER A N 1
ATOM 639 C CA . SER A 1 81 ? 16.185 1.369 -12.619 1.00 53.34 81 SER A CA 1
ATOM 640 C C . SER A 1 81 ? 16.852 -0.007 -12.586 1.00 53.34 81 SER A C 1
ATOM 642 O O . SER A 1 81 ? 16.264 -1.013 -12.968 1.00 53.34 81 SER A O 1
ATOM 644 N N . LYS A 1 82 ? 18.107 -0.056 -12.123 1.00 52.38 82 LYS A N 1
ATOM 645 C CA . LYS A 1 82 ? 18.795 -1.308 -11.757 1.00 52.38 82 LYS A CA 1
ATOM 646 C C . LYS A 1 82 ? 18.057 -2.067 -10.640 1.00 52.38 82 LYS A C 1
ATOM 648 O O . LYS A 1 82 ? 18.381 -3.217 -10.363 1.00 52.38 82 LYS A O 1
ATOM 653 N N . ASP A 1 83 ? 17.069 -1.419 -10.028 1.00 59.94 83 ASP A N 1
ATOM 654 C CA . ASP A 1 83 ? 16.382 -1.868 -8.826 1.00 59.94 83 ASP A CA 1
ATOM 655 C C . ASP A 1 83 ? 15.091 -2.649 -9.131 1.00 59.94 83 ASP A C 1
ATOM 657 O O . ASP A 1 83 ? 14.690 -3.509 -8.341 1.00 59.94 83 ASP A O 1
ATOM 661 N N . MET A 1 84 ? 14.444 -2.404 -10.281 1.00 67.81 84 MET A N 1
ATOM 662 C CA . MET A 1 84 ? 13.195 -3.078 -10.646 1.00 67.81 84 MET A CA 1
ATOM 663 C C . MET A 1 84 ? 13.472 -4.432 -11.311 1.00 67.81 84 MET A C 1
ATOM 665 O O . MET A 1 84 ? 13.790 -4.526 -12.495 1.00 67.81 84 MET A O 1
ATOM 669 N N . LYS A 1 85 ? 13.343 -5.506 -10.528 1.00 64.31 85 LYS A N 1
ATOM 670 C CA . LYS A 1 85 ? 13.480 -6.886 -11.014 1.00 64.31 85 LYS A CA 1
ATOM 671 C C . LYS A 1 85 ? 12.270 -7.285 -11.882 1.00 64.31 85 LYS A C 1
ATOM 673 O O . LYS A 1 85 ? 11.153 -6.789 -11.721 1.00 64.31 85 LYS A O 1
ATOM 678 N N . LEU A 1 86 ? 12.479 -8.218 -12.808 1.00 58.03 86 LEU A N 1
ATOM 679 C CA . LEU A 1 86 ? 11.413 -8.731 -13.675 1.00 58.03 86 LEU A CA 1
ATOM 680 C C . LEU A 1 86 ? 10.322 -9.447 -12.854 1.00 58.03 86 LEU A C 1
ATOM 682 O O . LEU A 1 86 ? 10.613 -10.192 -11.921 1.00 58.03 86 LEU A O 1
ATOM 686 N N . GLY A 1 87 ? 9.048 -9.223 -13.199 1.00 57.94 87 GLY A N 1
ATOM 687 C CA . GLY A 1 87 ? 7.894 -9.829 -12.511 1.00 57.94 87 GLY A CA 1
ATOM 688 C C . GLY A 1 87 ? 7.471 -9.157 -11.193 1.00 57.94 87 GLY A C 1
ATOM 689 O O . GLY A 1 87 ? 6.501 -9.591 -10.571 1.00 57.94 87 GLY A O 1
ATOM 690 N N . CYS A 1 88 ? 8.133 -8.074 -10.785 1.00 69.06 88 CYS A N 1
ATOM 691 C CA . CYS A 1 88 ? 7.927 -7.389 -9.499 1.00 69.06 88 CYS A CA 1
ATOM 692 C C . CYS A 1 88 ? 6.725 -6.454 -9.410 1.00 69.06 88 CYS A C 1
ATOM 694 O O . CYS A 1 88 ? 6.509 -5.792 -8.400 1.00 69.06 88 CYS A O 1
ATOM 696 N N . VAL A 1 89 ? 5.913 -6.432 -10.456 1.00 72.88 89 VAL A N 1
ATOM 697 C CA . VAL A 1 89 ? 4.620 -5.740 -10.485 1.00 72.88 89 VAL A CA 1
ATOM 698 C C . VAL A 1 89 ? 3.449 -6.715 -10.296 1.00 72.88 89 VAL A C 1
ATOM 700 O O . VAL A 1 89 ? 2.291 -6.321 -10.349 1.00 72.88 89 VAL A O 1
ATOM 703 N N . SER A 1 90 ? 3.741 -7.998 -10.048 1.00 71.88 90 SER A N 1
ATOM 704 C CA . SER A 1 90 ? 2.747 -9.037 -9.758 1.00 71.88 90 SER A CA 1
ATOM 705 C C . SER A 1 90 ? 2.021 -8.792 -8.431 1.00 71.88 90 SER A C 1
ATOM 707 O O . SER A 1 90 ? 2.655 -8.557 -7.404 1.00 71.88 90 SER A O 1
ATOM 709 N N . MET A 1 91 ? 0.699 -8.965 -8.411 1.00 73.06 91 MET A N 1
ATOM 710 C CA . MET A 1 91 ? -0.100 -8.931 -7.174 1.00 73.06 91 MET A CA 1
ATOM 711 C C . MET A 1 91 ? -0.111 -10.264 -6.414 1.00 73.06 91 MET A C 1
ATOM 713 O O . MET A 1 91 ? -0.628 -10.343 -5.308 1.00 73.06 91 MET A O 1
ATOM 717 N N . ASN A 1 92 ? 0.471 -11.323 -6.982 1.00 71.19 92 ASN A N 1
ATOM 718 C CA . ASN A 1 92 ? 0.639 -12.589 -6.278 1.00 71.19 92 ASN A CA 1
ATOM 719 C C . ASN A 1 92 ? 1.818 -12.487 -5.292 1.00 71.19 92 ASN A C 1
ATOM 721 O O . ASN A 1 92 ? 2.975 -12.509 -5.722 1.00 71.19 92 ASN A O 1
ATOM 725 N N . ALA A 1 93 ? 1.506 -12.385 -3.996 1.00 68.06 93 ALA A N 1
ATOM 726 C CA . ALA A 1 93 ? 2.478 -12.292 -2.903 1.00 68.06 93 ALA A CA 1
ATOM 727 C C . ALA A 1 93 ? 3.312 -13.568 -2.697 1.00 68.06 93 ALA A C 1
ATOM 729 O O . ALA A 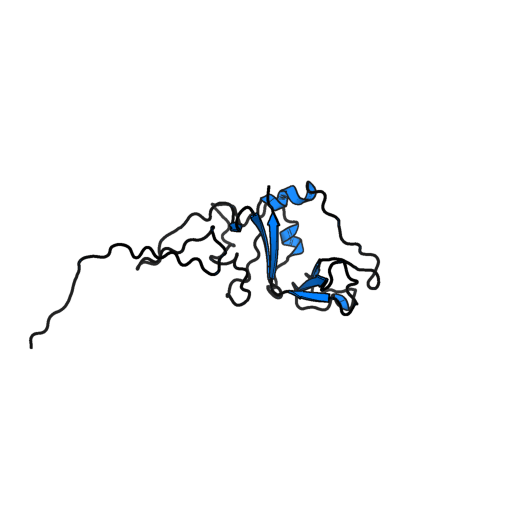1 93 ? 4.375 -13.513 -2.090 1.00 68.06 93 ALA A O 1
ATOM 730 N N . SER A 1 94 ? 2.878 -14.715 -3.228 1.00 69.19 94 SER A N 1
ATOM 731 C CA . SER A 1 94 ? 3.645 -15.965 -3.171 1.00 69.19 94 SER A CA 1
ATOM 732 C C . SER A 1 94 ? 4.813 -15.997 -4.163 1.00 69.19 94 SER A C 1
ATOM 734 O O . SER A 1 94 ? 5.644 -16.903 -4.105 1.00 69.19 94 SER A O 1
ATOM 736 N N . LYS A 1 95 ? 4.893 -15.044 -5.102 1.00 66.25 95 LYS A N 1
ATOM 737 C CA . LYS A 1 95 ? 6.032 -14.937 -6.024 1.00 66.25 95 LYS A CA 1
ATOM 738 C C . LYS A 1 95 ? 7.220 -14.266 -5.324 1.00 66.25 95 LYS A C 1
ATOM 740 O O . LYS A 1 95 ? 7.015 -13.331 -4.559 1.00 66.25 95 LYS A O 1
ATOM 745 N N . PRO A 1 96 ? 8.471 -14.644 -5.646 1.00 61.59 96 PRO A N 1
ATOM 746 C CA . PRO A 1 96 ? 9.666 -14.236 -4.896 1.00 61.59 96 PRO A CA 1
ATOM 747 C C . PRO A 1 96 ? 10.033 -12.749 -5.016 1.00 61.59 96 PRO A C 1
ATOM 749 O O . PRO A 1 96 ? 11.091 -12.343 -4.533 1.00 61.59 96 PRO A O 1
ATOM 752 N N . CYS A 1 97 ? 9.215 -11.931 -5.686 1.00 72.00 97 CYS A N 1
ATOM 753 C CA . CYS A 1 97 ? 9.521 -10.521 -5.819 1.00 72.00 97 CYS A CA 1
ATOM 754 C C . CYS A 1 97 ? 8.803 -9.627 -4.806 1.00 72.00 97 CYS A C 1
ATOM 756 O O . CYS A 1 97 ? 7.627 -9.276 -4.954 1.00 72.00 97 CYS A O 1
ATOM 758 N N . ASN A 1 98 ? 9.616 -9.133 -3.874 1.00 75.94 98 ASN A N 1
ATOM 759 C CA . ASN A 1 98 ? 9.223 -8.217 -2.810 1.00 75.94 98 ASN A CA 1
ATOM 760 C C . ASN A 1 98 ? 9.553 -6.747 -3.126 1.00 75.94 98 ASN A C 1
ATOM 762 O O . ASN A 1 98 ? 9.404 -5.894 -2.260 1.00 75.94 98 ASN A O 1
ATOM 766 N N . THR A 1 99 ? 10.017 -6.443 -4.344 1.00 78.06 99 THR A N 1
ATOM 767 C CA . THR A 1 99 ? 10.351 -5.074 -4.751 1.00 78.06 99 THR A CA 1
ATOM 768 C C . THR A 1 99 ? 9.080 -4.247 -4.955 1.00 78.06 99 THR A C 1
ATOM 770 O O . THR A 1 99 ? 8.196 -4.625 -5.724 1.00 78.06 99 THR A O 1
ATOM 773 N N . LEU A 1 100 ? 9.007 -3.104 -4.286 1.00 85.56 100 LEU A N 1
ATOM 774 C CA . LEU A 1 100 ? 7.998 -2.068 -4.434 1.00 85.56 100 LEU A CA 1
ATOM 775 C C . LEU A 1 100 ? 8.095 -1.432 -5.815 1.00 85.56 100 LEU A C 1
ATOM 777 O O . LEU A 1 100 ? 9.176 -1.264 -6.374 1.00 85.56 100 LEU A O 1
ATOM 781 N N . PHE A 1 101 ? 6.950 -1.008 -6.333 1.00 86.06 101 PHE A N 1
ATOM 782 C CA . PHE A 1 101 ? 6.859 -0.239 -7.565 1.00 86.06 101 PHE A CA 1
ATOM 783 C C . PHE A 1 101 ? 6.375 1.182 -7.273 1.00 86.06 101 PHE A C 1
ATOM 785 O O . PHE A 1 101 ? 5.501 1.395 -6.434 1.00 86.06 101 PHE A O 1
ATOM 792 N N . ARG A 1 102 ? 6.930 2.151 -8.007 1.00 88.31 102 ARG A N 1
ATOM 793 C CA . ARG A 1 102 ? 6.583 3.574 -7.941 1.00 88.31 102 ARG A CA 1
ATOM 794 C C . ARG A 1 102 ? 6.735 4.187 -9.328 1.00 88.31 102 ARG A C 1
ATOM 796 O O . ARG A 1 102 ? 7.842 4.211 -9.859 1.00 88.31 102 ARG A O 1
ATOM 803 N N . SER A 1 103 ? 5.643 4.681 -9.888 1.00 86.19 103 SER A N 1
ATOM 804 C CA . SER A 1 103 ? 5.631 5.378 -11.174 1.00 86.19 103 SER A CA 1
ATOM 805 C C . SER A 1 103 ? 6.048 6.838 -11.024 1.00 86.19 103 SER A C 1
ATOM 807 O O . SER A 1 103 ? 5.775 7.460 -9.996 1.00 86.19 103 SER A O 1
ATOM 809 N N . ARG A 1 104 ? 6.616 7.426 -12.081 1.00 87.38 104 ARG A N 1
ATOM 810 C CA . ARG A 1 104 ? 6.799 8.881 -12.204 1.00 87.38 104 ARG A CA 1
ATOM 811 C C . ARG A 1 104 ? 5.507 9.684 -12.036 1.00 87.38 104 ARG A C 1
ATOM 813 O O . ARG A 1 104 ? 5.559 10.827 -11.601 1.00 87.38 104 ARG A O 1
ATOM 820 N N . LEU A 1 105 ? 4.346 9.084 -12.309 1.00 87.62 105 LEU A N 1
ATOM 821 C CA . LEU A 1 105 ? 3.034 9.724 -12.160 1.00 87.62 105 LEU A CA 1
ATOM 822 C C . LEU A 1 105 ? 2.725 10.114 -10.704 1.00 87.62 105 LEU A C 1
ATOM 824 O O . LEU A 1 105 ? 1.945 11.034 -10.470 1.00 87.62 105 LEU A O 1
ATOM 828 N N . LEU A 1 106 ? 3.361 9.468 -9.717 1.00 89.38 106 LEU A N 1
ATOM 829 C CA . LEU A 1 106 ? 3.209 9.845 -8.309 1.00 89.38 106 LEU A CA 1
ATOM 830 C C . LEU A 1 106 ? 3.896 11.165 -7.937 1.00 89.38 106 LEU A C 1
ATOM 832 O O . LEU A 1 106 ? 3.579 11.719 -6.885 1.00 89.38 106 LEU A O 1
ATOM 836 N N . ASP A 1 107 ? 4.792 11.709 -8.765 1.00 90.19 107 ASP A N 1
ATOM 837 C CA . ASP A 1 107 ? 5.408 13.020 -8.496 1.00 90.19 107 ASP A CA 1
ATOM 838 C C . ASP A 1 107 ? 4.366 14.146 -8.483 1.00 90.19 107 ASP A C 1
ATOM 840 O O . ASP A 1 107 ? 4.498 15.123 -7.748 1.00 90.19 107 ASP A O 1
ATOM 844 N N . ASP A 1 108 ? 3.271 13.946 -9.212 1.00 88.31 108 ASP A N 1
ATOM 845 C CA . ASP A 1 108 ? 2.154 14.874 -9.306 1.00 88.31 108 ASP A CA 1
ATOM 846 C C . ASP A 1 108 ? 1.010 14.557 -8.330 1.00 88.31 108 ASP A C 1
ATOM 848 O O . ASP A 1 108 ? -0.030 15.216 -8.369 1.00 88.31 108 ASP A O 1
ATOM 852 N N . TRP A 1 109 ? 1.186 13.605 -7.402 1.00 85.62 109 TRP A N 1
ATOM 853 C CA . TRP A 1 109 ? 0.128 13.164 -6.482 1.00 85.62 109 TRP A CA 1
ATOM 854 C C . TRP A 1 109 ? -0.514 14.313 -5.689 1.00 85.62 109 TRP A C 1
ATOM 856 O O . TRP A 1 109 ? -1.724 14.328 -5.486 1.00 85.62 109 TRP A O 1
ATOM 866 N N . GLN A 1 110 ? 0.269 15.316 -5.278 1.00 82.94 110 GLN A N 1
ATOM 867 C CA . GLN A 1 110 ? -0.245 16.475 -4.528 1.00 82.94 110 GLN A CA 1
ATOM 868 C C . GLN A 1 110 ? -1.196 17.362 -5.347 1.00 82.94 110 GLN A C 1
ATOM 870 O O . GLN A 1 110 ? -1.944 18.150 -4.771 1.00 82.94 110 GLN A O 1
ATOM 875 N N . LYS A 1 111 ? -1.186 17.247 -6.681 1.00 85.12 111 LYS A N 1
ATOM 876 C CA . LYS A 1 111 ? -2.141 17.940 -7.556 1.00 85.12 111 LYS A CA 1
ATOM 877 C C . LYS A 1 111 ? -3.528 17.287 -7.505 1.00 85.12 111 LYS A C 1
ATOM 879 O O . LYS A 1 111 ? -4.516 17.923 -7.872 1.00 85.12 111 LYS A O 1
ATOM 884 N N . LEU A 1 112 ? -3.622 16.041 -7.032 1.00 79.88 112 LEU A N 1
ATOM 885 C CA . LEU A 1 112 ? -4.885 15.339 -6.837 1.00 79.88 112 LEU A CA 1
ATOM 886 C C . LEU A 1 112 ? -5.546 15.784 -5.525 1.00 79.88 112 LEU A C 1
ATOM 888 O O . LEU A 1 112 ? -4.914 15.873 -4.474 1.00 79.88 112 LEU A O 1
ATOM 892 N N . LYS A 1 113 ? -6.860 16.020 -5.557 1.00 79.62 113 LYS A N 1
ATOM 893 C CA . LYS A 1 113 ? -7.653 16.425 -4.381 1.00 79.62 113 LYS A CA 1
ATOM 894 C C . LYS A 1 113 ? -8.074 15.211 -3.540 1.00 79.62 113 LYS A C 1
ATOM 896 O O . LYS A 1 113 ? -9.263 14.955 -3.362 1.00 79.62 113 LYS A O 1
ATOM 901 N N . VAL A 1 114 ? -7.103 14.441 -3.049 1.00 78.69 114 VAL A N 1
ATOM 902 C CA . VAL A 1 114 ? -7.354 13.232 -2.244 1.00 78.69 114 VAL A CA 1
ATOM 903 C C . VAL A 1 114 ? -7.574 13.606 -0.774 1.00 78.69 114 VAL A C 1
ATOM 905 O O . VAL A 1 114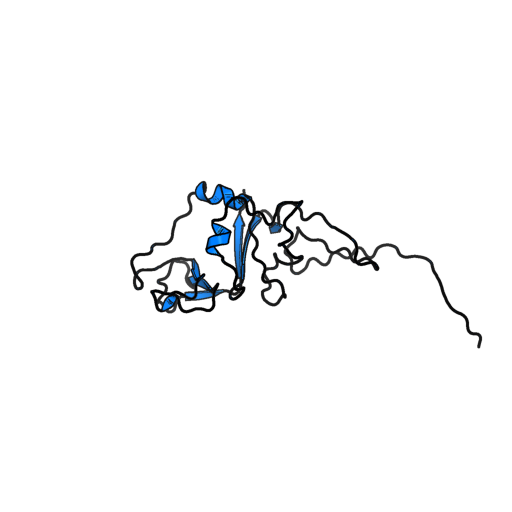 ? -6.818 14.394 -0.203 1.00 78.69 114 VAL A O 1
ATOM 908 N N . LYS A 1 115 ? -8.613 13.043 -0.142 1.00 73.94 115 LYS A N 1
ATOM 909 C CA . LYS A 1 115 ? -8.859 13.212 1.301 1.00 73.94 115 LYS A CA 1
ATOM 910 C C . LYS A 1 115 ? -7.756 12.512 2.106 1.00 73.94 115 LYS A C 1
ATOM 912 O O . LYS A 1 115 ? -7.397 11.380 1.799 1.00 73.94 115 LYS A O 1
ATOM 917 N N . LYS A 1 116 ? -7.237 13.179 3.138 1.00 71.56 116 LYS A N 1
ATOM 918 C CA . LYS A 1 116 ? -6.216 12.631 4.048 1.00 71.56 116 LYS A CA 1
ATOM 919 C C . LYS A 1 116 ? -6.875 11.937 5.245 1.00 71.56 116 LYS A C 1
ATOM 921 O O . LYS A 1 116 ? -7.982 12.310 5.629 1.00 71.56 116 LYS A O 1
ATOM 926 N N . ALA A 1 117 ? -6.190 10.948 5.818 1.00 69.69 117 ALA A N 1
ATOM 927 C CA . ALA A 1 117 ? -6.604 10.311 7.067 1.00 69.69 117 ALA A CA 1
ATOM 928 C C . ALA A 1 117 ? -6.507 11.290 8.252 1.00 69.69 117 ALA A C 1
ATOM 930 O O . ALA A 1 117 ? -5.739 12.256 8.204 1.00 69.69 117 ALA A O 1
ATOM 931 N N . ILE A 1 118 ? -7.297 11.035 9.296 1.00 71.56 118 ILE A N 1
ATOM 932 C CA . ILE A 1 118 ? -7.330 11.834 10.525 1.00 71.56 118 ILE A CA 1
ATOM 933 C C . ILE A 1 118 ? -6.518 11.094 11.588 1.00 71.56 118 ILE A C 1
ATOM 935 O O . ILE A 1 118 ? -6.815 9.940 11.892 1.00 71.56 118 ILE A O 1
ATOM 939 N N . TYR A 1 119 ? -5.520 11.779 12.145 1.00 75.25 119 TYR A N 1
ATOM 940 C CA . TYR A 1 119 ? -4.727 11.308 13.276 1.00 75.25 119 TYR A CA 1
ATOM 941 C C . TYR A 1 119 ? -4.961 12.260 14.452 1.00 75.25 119 TYR A C 1
ATOM 943 O O . TYR A 1 119 ? -4.524 13.409 14.402 1.00 75.25 119 TYR A O 1
ATOM 951 N N . ASP A 1 120 ? -5.701 11.811 15.467 1.00 80.88 120 ASP A N 1
ATOM 952 C CA . ASP A 1 120 ? -6.087 12.617 16.649 1.00 80.88 120 ASP A CA 1
ATOM 953 C C . ASP A 1 120 ? -5.874 11.834 17.962 1.00 80.88 120 ASP A C 1
ATOM 955 O O . ASP A 1 120 ? -6.528 12.063 18.983 1.00 80.88 120 ASP A O 1
ATOM 959 N N . GLY A 1 121 ? -4.946 10.875 17.922 1.00 84.38 121 GLY A N 1
ATOM 960 C CA . GLY A 1 121 ? -4.595 9.993 19.029 1.00 84.38 121 GLY A CA 1
ATOM 961 C C . GLY A 1 121 ? -5.143 8.584 18.832 1.00 84.38 121 GLY A C 1
ATOM 962 O O . GLY A 1 121 ? -6.138 8.380 18.139 1.00 84.38 121 GLY A O 1
ATOM 963 N N . CYS A 1 122 ? -4.512 7.613 19.494 1.00 88.75 122 CYS A N 1
ATOM 964 C CA . CYS A 1 122 ? -4.689 6.189 19.205 1.00 88.75 122 CYS A CA 1
ATOM 965 C C . CYS A 1 122 ? -6.148 5.718 19.131 1.00 88.75 122 CYS A C 1
ATOM 967 O O . CYS A 1 122 ? -6.448 4.831 18.334 1.00 88.75 122 CYS A O 1
ATOM 969 N N . ASP A 1 123 ? -7.037 6.265 19.962 1.00 88.00 123 ASP A N 1
ATOM 970 C CA . ASP A 1 123 ? -8.447 5.852 20.046 1.00 88.00 123 ASP A CA 1
ATOM 971 C C . ASP A 1 123 ? -9.332 6.506 18.971 1.00 88.00 123 ASP A C 1
ATOM 973 O O . ASP A 1 123 ? -10.458 6.073 18.731 1.00 88.00 123 ASP A O 1
ATOM 977 N N . LYS A 1 124 ? -8.833 7.561 18.323 1.00 87.69 124 LYS A N 1
ATOM 978 C CA . LYS A 1 124 ? -9.532 8.330 17.286 1.00 87.69 124 LYS A CA 1
ATOM 979 C C . LYS A 1 124 ? -8.951 8.117 15.892 1.00 87.69 124 LYS A C 1
ATOM 981 O O . LYS A 1 124 ? -9.597 8.484 14.905 1.00 87.69 124 LYS A O 1
ATOM 986 N N . ASP A 1 125 ? -7.756 7.536 15.803 1.00 91.44 125 ASP A N 1
ATOM 987 C CA . ASP A 1 125 ? -7.122 7.242 14.528 1.00 91.44 125 ASP A CA 1
ATOM 988 C C . ASP A 1 125 ? -8.015 6.293 13.721 1.00 91.44 125 ASP A C 1
ATOM 990 O O . ASP A 1 125 ? -8.369 5.184 14.141 1.00 91.44 125 ASP A O 1
ATOM 994 N N . SER A 1 126 ? -8.427 6.774 12.553 1.00 91.31 126 SER A N 1
ATOM 995 C CA . SER A 1 126 ? -9.380 6.083 11.697 1.00 91.31 126 SER A CA 1
ATOM 996 C C . SER A 1 126 ? -9.118 6.373 10.228 1.00 91.31 126 SER A C 1
ATOM 998 O O . SER A 1 126 ? -8.576 7.413 9.842 1.00 91.31 126 SER A O 1
ATOM 1000 N N . GLY A 1 127 ? -9.511 5.431 9.380 1.00 91.00 127 GLY A N 1
ATOM 1001 C CA . GLY A 1 127 ? -9.349 5.574 7.944 1.00 91.00 127 GLY A CA 1
ATOM 1002 C C . GLY A 1 127 ? -9.845 4.369 7.166 1.00 91.00 127 GLY A C 1
ATOM 1003 O O . GLY A 1 127 ? -10.428 3.432 7.710 1.00 91.00 127 GLY A O 1
ATOM 1004 N N . TRP A 1 128 ? -9.636 4.432 5.855 1.00 91.81 128 TRP A N 1
ATOM 1005 C CA . TRP A 1 128 ? -9.935 3.334 4.935 1.00 91.81 128 TRP A CA 1
ATOM 1006 C C . TRP A 1 128 ? -8.731 2.425 4.725 1.00 91.81 128 TRP A C 1
ATOM 1008 O O . TRP A 1 128 ? -8.909 1.224 4.558 1.00 91.81 128 TRP A O 1
ATOM 1018 N N . LEU A 1 129 ? -7.524 2.994 4.745 1.00 92.50 129 LEU A N 1
ATOM 1019 C CA . LEU A 1 129 ? -6.265 2.284 4.566 1.00 92.50 129 LEU A CA 1
ATOM 1020 C C . LEU A 1 129 ? -5.143 3.005 5.320 1.00 92.50 129 LEU A C 1
ATOM 1022 O O . LEU A 1 129 ? -5.087 4.236 5.311 1.00 92.50 129 LEU A O 1
ATOM 1026 N N . VAL A 1 130 ? -4.245 2.241 5.935 1.00 93.25 130 VAL A N 1
ATOM 1027 C CA . VAL A 1 130 ? -2.990 2.726 6.516 1.00 93.25 130 VAL A CA 1
ATOM 1028 C C . VAL A 1 130 ? -1.882 1.709 6.248 1.00 93.25 130 VAL A C 1
ATOM 1030 O O . VAL A 1 130 ? -2.110 0.501 6.285 1.00 93.25 130 VAL A O 1
ATOM 1033 N N . VAL A 1 131 ? -0.674 2.201 5.968 1.00 94.12 131 VAL A N 1
ATOM 1034 C CA . VAL A 1 131 ? 0.527 1.362 5.921 1.00 94.12 131 VAL A CA 1
ATOM 1035 C C . VAL A 1 131 ? 1.365 1.648 7.157 1.00 94.12 131 VAL A C 1
ATOM 1037 O O . VAL A 1 131 ? 1.837 2.767 7.348 1.00 94.12 131 VAL A O 1
ATOM 1040 N N . VAL A 1 132 ? 1.542 0.629 7.990 1.00 94.56 132 VAL A N 1
ATOM 1041 C CA . VAL A 1 132 ? 2.430 0.663 9.150 1.00 94.56 132 VAL A CA 1
ATOM 1042 C C . VAL A 1 132 ? 3.835 0.328 8.668 1.00 94.56 132 VAL A C 1
ATOM 1044 O O . VAL A 1 132 ? 4.126 -0.817 8.337 1.00 94.56 132 VAL A O 1
ATOM 1047 N N . ASP A 1 133 ? 4.696 1.337 8.601 1.00 92.56 133 ASP A N 1
ATOM 1048 C CA . ASP A 1 133 ? 5.995 1.264 7.915 1.00 92.56 133 ASP A CA 1
ATOM 1049 C C . ASP A 1 133 ? 7.194 1.227 8.881 1.00 92.56 133 ASP A C 1
ATOM 1051 O O . ASP A 1 133 ? 8.344 1.374 8.478 1.00 92.56 133 ASP A O 1
ATOM 1055 N N . SER A 1 134 ? 6.949 1.068 10.186 1.00 88.19 134 SER A N 1
ATOM 1056 C CA . SER A 1 134 ? 7.995 1.102 11.212 1.00 88.19 134 SER A CA 1
ATOM 1057 C C . SER A 1 134 ? 7.744 0.104 12.335 1.00 88.19 134 SER A C 1
ATOM 1059 O O . SER A 1 134 ? 6.607 -0.218 12.660 1.00 88.19 134 SER A O 1
ATOM 1061 N N . THR A 1 135 ? 8.826 -0.335 12.979 1.00 88.19 135 THR A N 1
ATOM 1062 C CA . THR A 1 135 ? 8.773 -1.064 14.255 1.00 88.19 135 THR A CA 1
ATOM 1063 C C . THR A 1 135 ? 8.641 -0.135 15.464 1.00 88.19 135 THR A C 1
ATOM 1065 O O . THR A 1 135 ? 8.430 -0.614 16.577 1.00 88.19 135 THR A O 1
ATOM 1068 N N . LYS A 1 136 ? 8.778 1.185 15.274 1.00 88.75 136 LYS A N 1
ATOM 1069 C CA . LYS A 1 136 ? 8.516 2.190 16.308 1.00 88.75 136 LYS A CA 1
ATOM 1070 C C . LYS A 1 136 ? 7.035 2.550 16.271 1.00 88.75 136 LYS A C 1
ATOM 1072 O O . LYS A 1 136 ? 6.580 3.119 15.286 1.00 88.75 136 LYS A O 1
ATOM 1077 N N . TYR A 1 137 ? 6.321 2.245 17.346 1.00 88.00 137 TYR A N 1
ATOM 1078 C CA . TYR A 1 137 ? 4.888 2.495 17.472 1.00 88.00 137 TYR A CA 1
ATOM 1079 C C . TYR A 1 137 ? 4.572 3.286 18.742 1.00 88.00 137 TYR A C 1
ATOM 1081 O O . TYR A 1 137 ? 5.193 3.078 19.788 1.00 88.00 137 TYR A O 1
ATOM 1089 N N . ALA A 1 138 ? 3.588 4.175 18.647 1.00 90.12 138 ALA A N 1
ATOM 1090 C CA . ALA A 1 138 ? 2.974 4.858 19.781 1.00 90.12 138 ALA A CA 1
ATOM 1091 C C . ALA A 1 138 ? 1.688 4.142 20.216 1.00 90.12 138 ALA A C 1
ATOM 1093 O O . ALA A 1 138 ? 1.389 4.065 21.409 1.00 90.12 138 ALA A O 1
ATOM 1094 N N . CYS A 1 139 ? 0.960 3.572 19.257 1.00 91.25 139 CYS A N 1
ATOM 1095 C CA . CYS A 1 139 ? -0.321 2.926 19.477 1.00 91.25 139 CYS A CA 1
ATOM 1096 C C . CYS A 1 139 ? -0.204 1.400 19.397 1.00 91.25 139 CYS A C 1
ATOM 1098 O O . CYS A 1 139 ? 0.627 0.841 18.684 1.00 91.25 139 CYS A O 1
ATOM 1100 N N . SER A 1 140 ? -1.058 0.689 20.134 1.00 92.25 140 SER A N 1
ATOM 1101 C CA . SER A 1 140 ? -1.081 -0.781 20.113 1.00 92.25 140 SER A CA 1
ATOM 1102 C C . SER A 1 140 ? -1.455 -1.344 18.739 1.00 92.25 140 SER A C 1
ATOM 1104 O O . SER A 1 140 ? -0.906 -2.372 18.349 1.00 92.25 140 SER A O 1
ATOM 1106 N N . TRP A 1 141 ? -2.332 -0.658 17.998 1.00 92.44 141 TRP A N 1
ATOM 1107 C CA . TRP A 1 141 ? -2.768 -1.062 16.658 1.00 92.44 141 TRP A CA 1
ATOM 1108 C C . TRP A 1 141 ? -1.653 -0.976 15.601 1.00 92.44 141 TRP A C 1
ATOM 1110 O O . TRP A 1 141 ? -1.758 -1.596 14.553 1.00 92.44 141 TRP A O 1
ATOM 1120 N N . GLU A 1 142 ? -0.555 -0.265 15.871 1.00 93.31 142 GLU A N 1
ATOM 1121 C CA . GLU A 1 142 ? 0.601 -0.175 14.966 1.00 93.31 142 GLU A CA 1
ATOM 1122 C C . GLU A 1 142 ? 1.564 -1.369 15.118 1.00 93.31 142 GLU A C 1
ATOM 1124 O O . GLU A 1 142 ? 2.590 -1.443 14.445 1.00 93.31 142 GLU A O 1
ATOM 1129 N N . ARG A 1 143 ? 1.293 -2.324 16.017 1.00 93.50 143 ARG A N 1
ATOM 1130 C CA . ARG A 1 143 ? 2.206 -3.446 16.289 1.00 93.50 143 ARG A CA 1
ATOM 1131 C C . ARG A 1 143 ? 2.113 -4.540 15.227 1.00 93.50 143 ARG A C 1
ATOM 1133 O O . ARG A 1 143 ? 1.532 -5.597 15.463 1.00 93.50 143 ARG A O 1
ATOM 1140 N N . HIS A 1 144 ? 2.762 -4.314 14.089 1.00 92.94 144 HIS A N 1
ATOM 1141 C CA . HIS A 1 144 ? 2.840 -5.278 12.992 1.00 92.94 144 HIS A CA 1
ATOM 1142 C C . HIS A 1 144 ? 4.261 -5.399 12.410 1.00 92.94 144 HIS A C 1
ATOM 1144 O O . HIS A 1 144 ? 5.030 -4.440 12.478 1.00 92.94 144 HIS A O 1
ATOM 1150 N N . PRO A 1 145 ? 4.632 -6.552 11.813 1.00 92.38 145 PRO A N 1
ATOM 1151 C CA . PRO A 1 145 ? 5.855 -6.666 11.016 1.00 92.38 145 PRO A CA 1
ATOM 1152 C C . PRO A 1 145 ? 5.807 -5.714 9.805 1.00 92.38 145 PRO A C 1
ATOM 1154 O O . PRO A 1 145 ? 4.886 -5.837 8.996 1.00 92.38 145 PRO A O 1
ATOM 1157 N N . PRO A 1 146 ? 6.757 -4.771 9.654 1.00 92.62 146 PRO A N 1
ATOM 1158 C CA . PRO A 1 146 ? 6.657 -3.749 8.621 1.00 92.62 146 PRO A CA 1
ATOM 1159 C C . PRO A 1 146 ? 7.184 -4.199 7.235 1.00 92.62 146 PRO A C 1
ATOM 1161 O O . PRO A 1 146 ? 8.089 -5.035 7.147 1.00 92.62 146 PRO A O 1
ATOM 1164 N N . PRO A 1 147 ? 6.673 -3.594 6.147 1.00 95.00 147 PRO A N 1
ATOM 1165 C CA . PRO A 1 147 ? 5.455 -2.793 6.150 1.00 95.00 147 PRO A CA 1
ATOM 1166 C C . PRO A 1 147 ? 4.233 -3.694 6.375 1.00 95.00 147 PRO A C 1
ATOM 1168 O O . PRO A 1 147 ? 4.190 -4.804 5.856 1.00 95.00 147 PRO A O 1
ATOM 1171 N N . ALA A 1 148 ? 3.234 -3.236 7.124 1.00 95.56 148 ALA A N 1
ATOM 1172 C CA . ALA A 1 148 ? 1.943 -3.913 7.233 1.00 95.56 148 ALA A CA 1
ATOM 1173 C C . ALA A 1 148 ? 0.852 -3.051 6.614 1.00 95.56 148 ALA A C 1
ATOM 1175 O O . ALA A 1 148 ? 0.800 -1.842 6.835 1.00 95.56 148 ALA A O 1
ATOM 1176 N N . ILE A 1 149 ? -0.017 -3.676 5.829 1.00 95.62 149 ILE A N 1
ATOM 1177 C CA . ILE A 1 149 ? -1.070 -2.989 5.090 1.00 95.62 149 ILE A CA 1
ATOM 1178 C C . ILE A 1 149 ? -2.382 -3.286 5.799 1.00 95.62 149 ILE A C 1
ATOM 1180 O O . ILE A 1 149 ? -2.864 -4.417 5.757 1.00 95.62 149 ILE A O 1
ATOM 1184 N N . LEU A 1 150 ? -2.950 -2.274 6.443 1.00 95.81 150 LEU A N 1
ATOM 1185 C CA . LEU A 1 150 ? -4.222 -2.374 7.143 1.00 95.81 150 LEU A CA 1
ATOM 1186 C C . LEU A 1 150 ? -5.290 -1.617 6.359 1.00 95.81 150 LEU A C 1
ATOM 1188 O O . LEU A 1 150 ? -5.041 -0.524 5.848 1.00 95.81 150 LEU A O 1
ATOM 1192 N N . TYR A 1 151 ? -6.491 -2.175 6.278 1.00 95.12 151 TYR A N 1
ATOM 1193 C CA . TYR A 1 151 ? -7.625 -1.526 5.633 1.00 95.12 151 TYR A CA 1
ATOM 1194 C C . TYR A 1 151 ? -8.936 -1.826 6.357 1.00 95.12 151 TYR A C 1
ATOM 1196 O O . TYR A 1 151 ? -9.041 -2.763 7.150 1.00 95.12 151 TYR A O 1
ATOM 1204 N N . SER A 1 152 ? -9.941 -0.988 6.112 1.00 94.94 152 SER A N 1
ATOM 1205 C CA . SER A 1 152 ? -11.282 -1.180 6.658 1.00 94.94 152 SER A CA 1
ATOM 1206 C C . SER A 1 152 ? -11.964 -2.374 5.992 1.00 94.94 152 SER A C 1
ATOM 1208 O O . SER A 1 152 ? -12.150 -2.389 4.778 1.00 94.94 152 SER A O 1
ATOM 1210 N N . GLY A 1 153 ? -12.402 -3.345 6.791 1.00 95.62 153 GLY A N 1
ATOM 1211 C CA . GLY A 1 153 ? -13.258 -4.456 6.366 1.00 95.62 153 GLY A CA 1
ATOM 1212 C C . GLY A 1 153 ? -14.734 -4.076 6.204 1.00 95.62 153 GLY A C 1
ATOM 1213 O O . GLY A 1 153 ? -15.579 -4.950 6.025 1.00 95.62 153 GLY A O 1
ATOM 1214 N N . THR A 1 154 ? -15.070 -2.787 6.296 1.00 93.44 154 THR A N 1
ATOM 1215 C CA . THR A 1 154 ? -16.431 -2.264 6.104 1.00 93.44 154 THR A CA 1
ATOM 1216 C C . THR A 1 154 ? -16.515 -1.413 4.835 1.00 93.44 154 THR A C 1
ATOM 1218 O O . THR A 1 154 ? -15.505 -1.112 4.206 1.00 93.44 154 THR A O 1
ATOM 1221 N N . GLN A 1 155 ? -17.720 -0.963 4.467 1.00 90.50 155 GLN A N 1
ATOM 1222 C CA . GLN A 1 155 ? -17.898 -0.024 3.347 1.00 90.50 155 GLN A CA 1
ATOM 1223 C C . GLN A 1 155 ? -17.383 1.401 3.647 1.00 90.50 155 GLN A C 1
ATOM 1225 O O . GLN A 1 155 ? -17.260 2.216 2.733 1.00 90.50 155 GLN A O 1
ATOM 1230 N N . GLY A 1 156 ? -17.105 1.727 4.914 1.00 89.12 156 GLY A N 1
ATOM 1231 C CA . GLY A 1 156 ? -16.652 3.047 5.362 1.00 89.12 156 GLY A CA 1
ATOM 1232 C C . GLY A 1 156 ? -15.248 3.023 5.962 1.00 89.12 156 GLY A C 1
ATOM 1233 O O . GLY A 1 156 ? -14.562 2.004 5.935 1.00 89.12 156 GLY A O 1
ATOM 1234 N N . SER A 1 157 ? -14.810 4.148 6.527 1.00 90.56 157 SER A N 1
ATOM 1235 C CA . SER A 1 157 ? -13.615 4.172 7.374 1.00 90.56 157 SER A CA 1
ATOM 1236 C C . SER A 1 157 ? -13.888 3.450 8.690 1.00 90.56 157 SER A C 1
ATOM 1238 O O . SER A 1 157 ? -15.010 3.498 9.195 1.00 90.56 157 SER A O 1
ATOM 1240 N N . THR A 1 158 ? -12.859 2.861 9.289 1.00 93.12 158 THR A N 1
ATOM 1241 C CA . THR A 1 158 ? -12.954 2.262 10.623 1.00 93.12 158 THR A CA 1
ATOM 1242 C C . THR A 1 158 ? -11.890 2.825 11.557 1.00 93.12 158 THR A C 1
ATOM 1244 O O . THR A 1 158 ? -10.867 3.334 11.099 1.00 93.12 158 THR A O 1
ATOM 1247 N N . ALA A 1 159 ? -12.130 2.743 12.866 1.00 92.75 159 ALA A N 1
ATOM 1248 C CA . ALA A 1 159 ? -11.110 3.019 13.874 1.00 92.75 159 ALA A CA 1
ATOM 1249 C C . ALA A 1 159 ? -10.071 1.889 13.888 1.00 92.75 159 ALA A C 1
ATOM 1251 O O . ALA A 1 159 ? -10.445 0.711 13.844 1.00 92.75 159 ALA A O 1
ATOM 1252 N N . TRP A 1 160 ? -8.782 2.216 13.988 1.00 93.06 160 TRP A N 1
ATOM 1253 C CA . TRP A 1 160 ? -7.714 1.210 13.879 1.00 93.06 160 TRP A CA 1
ATOM 1254 C C . TRP A 1 160 ? -7.640 0.237 15.058 1.00 93.06 160 TRP A C 1
ATOM 1256 O O . TRP A 1 160 ? -7.093 -0.851 14.922 1.00 93.06 160 TRP A O 1
ATOM 1266 N N . GLN A 1 161 ? -8.250 0.579 16.193 1.00 91.81 161 GLN A N 1
ATOM 1267 C CA . GLN A 1 161 ? -8.384 -0.327 17.340 1.00 91.81 161 GLN A CA 1
ATOM 1268 C C . GLN A 1 161 ? -9.631 -1.225 17.285 1.00 91.81 161 GLN A C 1
ATOM 1270 O O . GLN A 1 161 ? -9.872 -2.011 18.199 1.00 91.81 161 GLN A O 1
ATOM 1275 N N . SER A 1 162 ? -10.469 -1.086 16.256 1.00 92.31 162 SER A N 1
ATOM 1276 C CA . SER A 1 162 ? -11.696 -1.875 16.131 1.00 92.31 162 SER A CA 1
ATOM 1277 C C . SER A 1 162 ? -11.437 -3.283 15.586 1.00 92.31 162 SER A C 1
ATOM 1279 O O . SER A 1 162 ? -10.433 -3.547 14.930 1.00 92.31 162 SER A O 1
ATOM 1281 N N . ASN A 1 163 ? -12.425 -4.165 15.740 1.00 93.81 163 ASN A N 1
ATOM 1282 C CA . ASN A 1 163 ? -12.408 -5.513 15.157 1.00 93.81 163 ASN A CA 1
ATOM 1283 C C . ASN A 1 163 ? -12.740 -5.544 13.653 1.00 93.81 163 ASN A C 1
ATOM 1285 O O . ASN A 1 163 ? -12.906 -6.616 13.081 1.00 93.81 163 ASN A O 1
ATOM 1289 N N . ASN A 1 164 ? -12.868 -4.380 13.016 1.00 95.69 164 ASN A N 1
ATOM 1290 C CA . ASN A 1 164 ? -13.200 -4.255 11.598 1.00 95.69 164 ASN A CA 1
ATOM 1291 C C . ASN A 1 164 ? -11.958 -4.037 10.718 1.00 95.69 164 ASN A C 1
ATOM 1293 O O . ASN A 1 164 ? -12.097 -3.721 9.537 1.00 95.69 164 ASN A O 1
ATOM 1297 N N . VAL A 1 165 ? -10.754 -4.126 11.282 1.00 95.94 165 VAL A N 1
ATOM 1298 C CA . VAL A 1 165 ? -9.498 -3.951 10.546 1.00 95.94 165 VAL A CA 1
ATOM 1299 C C . VAL A 1 165 ? -9.084 -5.273 9.912 1.00 95.94 165 VAL A C 1
ATOM 1301 O O . VAL A 1 165 ? -9.075 -6.312 10.569 1.00 95.94 165 VAL A O 1
ATOM 1304 N N . VAL A 1 166 ? -8.711 -5.225 8.636 1.00 96.38 166 VAL A N 1
ATOM 1305 C CA . VAL A 1 166 ? -8.204 -6.373 7.881 1.00 96.38 166 VAL A CA 1
ATOM 1306 C C . VAL A 1 166 ? -6.778 -6.086 7.422 1.00 96.38 166 VAL A C 1
ATOM 1308 O O . VAL A 1 166 ? -6.425 -4.942 7.136 1.00 96.38 166 VAL A O 1
ATOM 1311 N N . VAL A 1 167 ? -5.952 -7.131 7.360 1.00 95.06 167 VAL A N 1
ATOM 1312 C CA . VAL A 1 167 ? -4.565 -7.069 6.883 1.00 95.06 167 VAL A CA 1
ATOM 1313 C C . VAL A 1 167 ? -4.505 -7.584 5.445 1.00 95.06 167 VAL A C 1
ATOM 1315 O O . VAL A 1 167 ? -5.120 -8.603 5.135 1.00 95.06 167 VAL A O 1
ATOM 1318 N N . ALA A 1 168 ? -3.785 -6.889 4.567 1.00 93.06 168 ALA A N 1
ATOM 1319 C CA . ALA A 1 168 ? -3.566 -7.304 3.181 1.00 93.06 168 ALA A CA 1
ATOM 1320 C C . ALA A 1 168 ? -2.121 -7.754 2.939 1.00 93.06 168 ALA A C 1
ATOM 1322 O O . ALA A 1 168 ? -1.189 -7.219 3.538 1.00 93.06 168 ALA A O 1
ATOM 1323 N N . ASP A 1 169 ? -1.937 -8.664 1.981 1.00 90.00 169 ASP A N 1
ATOM 1324 C CA . ASP A 1 169 ? -0.608 -9.085 1.523 1.00 90.00 169 ASP A CA 1
ATOM 1325 C C . ASP A 1 169 ? 0.013 -8.085 0.540 1.00 90.00 169 ASP A C 1
ATOM 1327 O O . ASP A 1 169 ? 1.231 -7.912 0.504 1.00 90.00 169 ASP A O 1
ATOM 1331 N N . VAL A 1 170 ? -0.816 -7.425 -0.276 1.00 87.31 170 VAL A N 1
ATOM 1332 C CA . VAL A 1 170 ? -0.383 -6.485 -1.318 1.00 87.31 170 VAL A CA 1
ATOM 1333 C C . VAL A 1 170 ? -1.302 -5.271 -1.350 1.00 87.31 170 VAL A C 1
ATOM 1335 O O . VAL A 1 170 ? -2.524 -5.400 -1.305 1.00 87.31 170 VAL A O 1
ATOM 1338 N N . PHE A 1 171 ? -0.706 -4.091 -1.489 1.00 90.81 171 PHE A N 1
ATOM 1339 C CA . PHE A 1 171 ? -1.397 -2.840 -1.769 1.00 90.81 171 PHE A CA 1
ATOM 1340 C C . PHE A 1 171 ? -0.929 -2.314 -3.114 1.00 90.81 171 PHE A C 1
ATOM 1342 O O . PHE A 1 171 ? 0.274 -2.236 -3.365 1.00 90.81 171 PHE A O 1
ATOM 1349 N N . ALA A 1 172 ? -1.877 -1.933 -3.962 1.00 89.19 172 ALA A N 1
ATOM 1350 C CA . ALA A 1 172 ? -1.593 -1.345 -5.254 1.00 89.19 172 ALA A CA 1
ATOM 1351 C C . ALA A 1 172 ? -2.511 -0.160 -5.534 1.00 89.19 172 ALA A C 1
ATOM 1353 O O . ALA A 1 172 ? -3.693 -0.179 -5.192 1.00 89.19 172 ALA A O 1
ATOM 1354 N N . VAL A 1 173 ? -1.954 0.858 -6.186 1.00 88.44 173 VAL A N 1
ATOM 1355 C CA . VAL A 1 173 ? -2.687 2.041 -6.634 1.00 88.44 173 VAL A CA 1
ATOM 1356 C C . VAL A 1 173 ? -2.655 2.081 -8.144 1.00 88.44 173 VAL A C 1
ATOM 1358 O O . VAL A 1 173 ? -1.585 2.038 -8.754 1.00 88.44 173 VAL A O 1
ATOM 1361 N N . PHE A 1 174 ? -3.839 2.217 -8.718 1.00 86.44 174 PHE A N 1
ATOM 1362 C CA . PHE A 1 174 ? -4.045 2.401 -10.138 1.00 86.44 174 PHE A CA 1
ATOM 1363 C C . PHE A 1 174 ? -4.721 3.748 -10.382 1.00 86.44 174 PHE A C 1
ATOM 1365 O O . PHE A 1 174 ? -5.578 4.158 -9.599 1.00 86.44 174 PHE A O 1
ATOM 1372 N N . ILE A 1 175 ? -4.356 4.424 -11.469 1.00 84.44 175 ILE A N 1
ATOM 1373 C CA . ILE A 1 175 ? -5.031 5.644 -11.921 1.00 84.44 175 ILE A CA 1
ATOM 1374 C C . ILE A 1 175 ? -5.526 5.476 -13.354 1.00 84.44 175 ILE A C 1
ATOM 1376 O O . ILE A 1 175 ? -4.833 4.897 -14.188 1.00 84.44 175 ILE A O 1
ATOM 1380 N N . GLN A 1 176 ? -6.716 5.997 -13.621 1.00 82.19 176 GLN A N 1
ATOM 1381 C CA . GLN A 1 176 ? -7.276 6.155 -14.955 1.00 82.19 176 GLN A CA 1
ATOM 1382 C C . GLN A 1 176 ? -7.374 7.654 -15.227 1.00 82.19 176 GLN A C 1
ATOM 1384 O O . GLN A 1 176 ? -7.814 8.414 -14.359 1.00 82.19 176 GLN A O 1
ATOM 1389 N N . TYR A 1 177 ? -6.915 8.063 -16.401 1.00 72.25 177 TYR A N 1
ATOM 1390 C CA . TYR A 1 177 ? -6.936 9.439 -16.888 1.00 72.25 177 TYR A CA 1
ATOM 1391 C C . TYR A 1 177 ? -7.777 9.532 -18.156 1.00 72.25 177 TYR A C 1
ATOM 1393 O O . TYR A 1 177 ? -7.790 8.542 -18.923 1.00 72.25 177 TYR A O 1
#